Protein AF-A0A7S2RS33-F1 (afdb_monomer)

pLDDT: mean 89.14, std 7.5, range [60.28, 96.25]

Solvent-accessible surface area (backbone atoms only — not comparable to full-atom values): 5704 Å² total; per-residue (Å²): 102,74,51,59,54,48,28,52,51,18,59,77,66,70,34,61,72,54,23,55,55,32,45,65,66,42,47,70,64,60,73,40,77,82,38,71,80,42,90,60,46,48,50,56,51,16,52,50,42,43,50,25,57,76,68,66,37,56,71,61,37,52,55,55,56,68,72,48,51,72,73,48,49,70,32,68,48,33,36,50,42,54,52,53,49,53,56,51,52,51,50,52,53,50,53,51,52,52,56,63,73,75,106

Foldseek 3Di:
DVLLVQLVVCVVVVPPVSNVVSLVVCVVVVLDPVCVPPPCNLLSLLVVLVVCVVVVVVVVNVVSVVSDDPVSCPDPSNVVSVVVVVVVVVVVVVVVVVVVVVD

Nearest PDB structures (foldseek):
  8amz-assembly1_T  TM=8.155E-01  e=1.266E-04  Spinacia oleracea
  6fuz-assembly1_A  TM=6.036E-01  e=4.005E+00  Mus musculus
  8rtc-assembly2_B  TM=6.191E-01  e=4.784E+00  Bacillus phage phi3T

Mean predicted aligned error: 5.27 Å

Radius of gyration: 15.85 Å; Cα contacts (8 Å, |Δi|>4): 61; chains: 1; bounding box: 34×30×47 Å

Organism: NCBI:txid1034831

Structure (mmCIF, N/CA/C/O backbone):
data_AF-A0A7S2RS33-F1
#
_entry.id   AF-A0A7S2RS33-F1
#
loop_
_atom_site.group_PDB
_atom_site.id
_atom_site.type_symbol
_atom_site.label_atom_id
_atom_site.label_alt_id
_atom_site.label_comp_id
_atom_site.label_asym_id
_atom_site.label_entity_id
_atom_site.label_seq_id
_atom_site.pdbx_PDB_ins_code
_atom_site.Cartn_x
_atom_site.Cartn_y
_atom_site.Cartn_z
_atom_site.occupancy
_atom_site.B_iso_or_equiv
_atom_site.auth_seq_id
_atom_site.auth_comp_id
_atom_site.auth_asym_id
_atom_site.auth_atom_id
_atom_site.pdbx_PDB_model_num
ATOM 1 N N . GLY A 1 1 ? 4.276 -6.270 -16.009 1.00 75.94 1 GLY A N 1
ATOM 2 C CA . GLY A 1 1 ? 4.934 -7.572 -15.765 1.00 75.94 1 GLY A CA 1
ATOM 3 C C . GLY A 1 1 ? 3.927 -8.544 -15.186 1.00 75.94 1 GLY A C 1
ATOM 4 O O . GLY A 1 1 ? 2.969 -8.079 -14.588 1.00 75.94 1 GLY A O 1
ATOM 5 N N . VAL A 1 2 ? 4.123 -9.859 -15.349 1.00 87.00 2 VAL A N 1
ATOM 6 C CA . VAL A 1 2 ? 3.093 -10.885 -15.052 1.00 87.00 2 VAL A CA 1
ATOM 7 C C . VAL A 1 2 ? 2.450 -10.715 -13.667 1.00 87.00 2 VAL A C 1
ATOM 9 O O . VAL A 1 2 ? 1.231 -10.782 -13.558 1.00 87.00 2 VAL A O 1
ATOM 12 N N . PHE A 1 3 ? 3.236 -10.392 -12.635 1.00 87.44 3 PHE A N 1
ATOM 13 C CA . PHE A 1 3 ? 2.719 -10.120 -11.288 1.00 87.44 3 PHE A CA 1
ATOM 14 C C . PHE A 1 3 ? 1.816 -8.878 -11.207 1.00 87.44 3 PHE A C 1
ATOM 16 O O . PHE A 1 3 ? 0.773 -8.928 -10.572 1.00 87.44 3 PHE A O 1
ATOM 23 N N . GLU A 1 4 ? 2.159 -7.784 -11.890 1.00 90.50 4 GLU A N 1
ATOM 24 C CA . GLU A 1 4 ? 1.333 -6.564 -11.938 1.00 90.50 4 GLU A CA 1
ATOM 25 C C . GLU A 1 4 ? -0.018 -6.848 -12.605 1.00 90.50 4 GLU A C 1
ATOM 27 O O . GLU A 1 4 ? -1.064 -6.423 -12.127 1.00 90.50 4 GLU A O 1
ATOM 32 N N . GLN A 1 5 ? -0.012 -7.623 -13.691 1.00 90.81 5 GLN A N 1
ATOM 33 C CA . GLN A 1 5 ? -1.243 -8.043 -14.363 1.00 90.81 5 GLN A CA 1
ATOM 34 C C . GLN A 1 5 ? -2.075 -8.977 -13.478 1.00 90.81 5 GLN A C 1
ATOM 36 O O . GLN A 1 5 ? -3.295 -8.848 -13.441 1.00 90.81 5 GLN A O 1
ATOM 41 N N . ALA A 1 6 ? -1.427 -9.867 -12.724 1.00 92.44 6 ALA A N 1
ATOM 42 C CA . ALA A 1 6 ? -2.099 -10.731 -11.763 1.00 92.44 6 ALA A CA 1
ATOM 43 C C . ALA A 1 6 ? -2.747 -9.931 -10.619 1.00 92.44 6 ALA A C 1
ATOM 45 O O . ALA A 1 6 ? -3.870 -10.241 -10.236 1.00 92.44 6 ALA A O 1
ATOM 46 N N . VAL A 1 7 ? -2.093 -8.875 -10.118 1.00 93.31 7 VAL A N 1
ATOM 47 C CA . VAL A 1 7 ? -2.675 -7.954 -9.125 1.00 93.31 7 VAL A CA 1
ATOM 48 C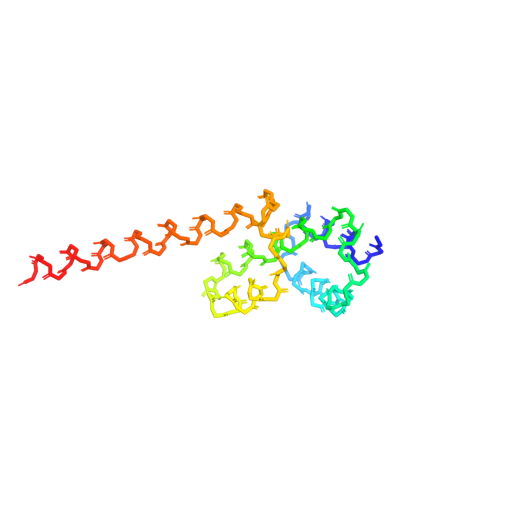 C . VAL A 1 7 ? -3.909 -7.253 -9.694 1.00 93.31 7 VAL A C 1
ATOM 50 O O . VAL A 1 7 ? -4.969 -7.296 -9.075 1.00 93.31 7 VAL A O 1
ATOM 53 N N . LEU A 1 8 ? -3.810 -6.665 -10.890 1.00 92.94 8 LEU A N 1
ATOM 54 C CA . LEU A 1 8 ? -4.939 -5.969 -11.521 1.00 92.94 8 LEU A CA 1
ATOM 55 C C . LEU A 1 8 ? -6.121 -6.905 -11.787 1.00 92.94 8 LEU A C 1
ATOM 57 O O . LEU A 1 8 ? -7.267 -6.520 -11.572 1.00 92.94 8 LEU A O 1
ATOM 61 N N . LEU A 1 9 ? -5.850 -8.141 -12.212 1.00 93.44 9 LEU A N 1
ATOM 62 C CA . LEU A 1 9 ? -6.883 -9.159 -12.392 1.00 93.44 9 LEU A CA 1
ATOM 63 C C . LEU A 1 9 ? -7.529 -9.562 -11.065 1.00 93.44 9 LEU A C 1
ATOM 65 O O . LEU A 1 9 ? -8.740 -9.752 -11.038 1.00 93.44 9 LEU A O 1
ATOM 69 N N . SER A 1 10 ? -6.763 -9.675 -9.976 1.00 93.88 10 SER A N 1
ATOM 70 C CA . SER A 1 10 ? -7.331 -9.940 -8.650 1.00 93.88 10 SER A CA 1
ATOM 71 C C . SER A 1 10 ? -8.275 -8.820 -8.213 1.00 93.88 10 SER A C 1
ATOM 73 O O . SER A 1 10 ? -9.377 -9.109 -7.759 1.00 93.88 10 SER A O 1
ATOM 75 N N . VAL A 1 11 ? -7.880 -7.555 -8.410 1.00 92.88 11 VAL A N 1
ATOM 76 C CA . VAL A 1 11 ? -8.727 -6.389 -8.097 1.00 92.88 11 VAL A CA 1
ATOM 77 C C . VAL A 1 11 ? -9.990 -6.387 -8.955 1.00 92.88 11 VAL A C 1
ATOM 79 O O . VAL A 1 11 ? -11.085 -6.245 -8.425 1.00 92.88 11 VAL A O 1
ATOM 82 N N . ALA A 1 12 ? -9.862 -6.616 -10.264 1.00 94.06 12 ALA A N 1
ATOM 83 C CA . ALA A 1 12 ? -11.003 -6.663 -11.180 1.00 94.06 12 ALA A CA 1
ATOM 84 C C . ALA A 1 12 ? -11.985 -7.811 -10.879 1.00 94.06 12 ALA A C 1
ATOM 86 O O . ALA A 1 12 ? -13.137 -7.762 -11.302 1.00 94.06 12 ALA A O 1
ATOM 87 N N . ARG A 1 13 ? -11.527 -8.855 -10.182 1.00 95.25 13 ARG A N 1
ATOM 88 C CA . ARG A 1 13 ? -12.342 -9.996 -9.741 1.00 95.25 13 ARG A CA 1
ATOM 89 C C . ARG A 1 13 ? -12.791 -9.880 -8.286 1.00 95.25 13 ARG A C 1
ATOM 91 O O . ARG A 1 13 ? -13.379 -10.833 -7.787 1.00 95.25 13 ARG A O 1
ATOM 98 N N . GLU A 1 14 ? -12.473 -8.767 -7.623 1.00 92.19 14 GLU A N 1
ATOM 99 C CA . GLU A 1 14 ? -12.751 -8.518 -6.203 1.00 92.19 14 GLU A CA 1
ATOM 100 C C . GLU A 1 14 ? -12.220 -9.634 -5.278 1.00 92.19 14 GLU A C 1
ATOM 102 O O . GLU A 1 14 ? -12.732 -9.879 -4.188 1.00 92.19 14 GLU A O 1
ATOM 107 N N . ASP A 1 15 ? -11.155 -10.323 -5.702 1.00 94.50 15 ASP A N 1
ATOM 108 C CA . ASP A 1 15 ? -10.544 -11.415 -4.947 1.00 94.50 15 ASP A CA 1
ATOM 109 C C . ASP A 1 15 ? -9.402 -10.876 -4.084 1.00 94.50 15 ASP A C 1
ATOM 111 O O . ASP A 1 15 ? -8.231 -10.847 -4.487 1.00 94.50 15 ASP A O 1
ATOM 115 N N . LEU A 1 16 ? -9.760 -10.464 -2.867 1.00 91.19 16 LEU A N 1
ATOM 116 C CA . LEU A 1 16 ? -8.826 -9.946 -1.871 1.00 91.19 16 LEU A CA 1
ATOM 117 C C . LEU A 1 16 ? -7.719 -10.956 -1.521 1.00 91.19 16 LEU A C 1
ATOM 119 O O . LEU A 1 16 ? -6.547 -10.593 -1.413 1.00 91.19 16 LEU A O 1
ATOM 123 N N . GLY A 1 17 ? -8.057 -12.242 -1.403 1.00 93.00 17 GLY A N 1
ATOM 124 C CA . GLY A 1 17 ? -7.080 -13.272 -1.052 1.00 93.00 17 GLY A CA 1
ATOM 125 C C . GLY A 1 17 ? -6.021 -13.453 -2.140 1.00 93.00 17 GLY A C 1
ATOM 126 O O . GLY A 1 17 ? -4.830 -13.585 -1.849 1.00 93.00 17 GLY A O 1
ATOM 127 N N . SER A 1 18 ? -6.430 -13.442 -3.411 1.00 94.06 18 SER A N 1
ATOM 128 C CA . SER A 1 18 ? -5.490 -13.485 -4.536 1.00 94.06 18 SER A CA 1
ATOM 129 C C . SER A 1 18 ? -4.743 -12.167 -4.713 1.00 94.06 18 SER A C 1
ATOM 131 O O . SER A 1 18 ? -3.579 -12.187 -5.106 1.00 94.06 18 SER A O 1
ATOM 133 N N . PHE A 1 19 ? -5.362 -11.028 -4.399 1.00 94.94 19 PHE A N 1
ATOM 134 C CA . PHE A 1 19 ? -4.687 -9.731 -4.386 1.00 94.94 19 PHE A CA 1
ATOM 135 C C . PHE A 1 19 ? -3.514 -9.727 -3.401 1.00 94.94 19 PHE A C 1
ATOM 137 O O . PHE A 1 19 ? -2.380 -9.498 -3.816 1.00 94.94 19 PHE A O 1
ATOM 144 N N . GLN A 1 20 ? -3.753 -10.068 -2.132 1.00 93.50 20 GLN A N 1
ATOM 145 C CA . GLN A 1 20 ? -2.718 -10.097 -1.093 1.00 93.50 20 GLN A CA 1
ATOM 146 C C . GLN A 1 20 ? -1.562 -11.040 -1.461 1.00 93.50 20 GLN A C 1
ATOM 148 O O . GLN A 1 20 ? -0.391 -10.698 -1.281 1.00 93.50 20 GLN A O 1
ATOM 153 N N . ARG A 1 21 ? -1.882 -12.213 -2.031 1.00 94.44 21 ARG A N 1
ATOM 154 C CA . ARG A 1 21 ? -0.887 -13.184 -2.515 1.00 94.44 21 ARG A CA 1
ATOM 155 C C . ARG A 1 21 ? -0.034 -12.629 -3.654 1.00 94.44 21 ARG A C 1
ATOM 157 O O . ARG A 1 21 ? 1.185 -12.754 -3.617 1.00 94.44 21 ARG A O 1
ATOM 164 N N . HIS A 1 22 ? -0.643 -12.017 -4.666 1.00 93.44 22 HIS A N 1
ATOM 165 C CA . HIS A 1 22 ? 0.118 -11.433 -5.773 1.00 93.44 22 HIS A CA 1
ATOM 166 C C . HIS A 1 22 ? 0.908 -10.196 -5.326 1.00 93.44 22 HIS A C 1
ATOM 168 O O . HIS A 1 22 ? 2.028 -9.984 -5.789 1.00 93.44 22 HIS A O 1
ATOM 174 N N . MET A 1 23 ? 0.377 -9.416 -4.381 1.00 93.25 23 MET A N 1
ATOM 175 C CA . MET A 1 23 ? 1.062 -8.243 -3.849 1.00 93.25 23 MET A CA 1
ATOM 176 C C . MET A 1 23 ? 2.299 -8.629 -3.030 1.00 93.25 23 MET A C 1
ATOM 178 O O . MET A 1 23 ? 3.352 -8.019 -3.202 1.00 93.25 23 MET A O 1
ATOM 182 N N . SER A 1 24 ? 2.232 -9.684 -2.208 1.00 91.50 24 SER A N 1
ATOM 183 C CA . SER A 1 24 ? 3.401 -10.176 -1.461 1.00 91.50 24 SER A CA 1
ATOM 184 C C . SER A 1 24 ? 4.511 -10.702 -2.377 1.00 91.50 24 SER A C 1
ATOM 186 O O . SER A 1 24 ? 5.688 -10.527 -2.074 1.00 91.50 24 SER A O 1
ATOM 188 N N . GLN A 1 25 ? 4.152 -11.272 -3.532 1.00 92.50 25 GLN A N 1
ATOM 189 C CA . GLN A 1 25 ? 5.108 -11.665 -4.571 1.00 92.50 25 GLN A CA 1
ATOM 190 C C . GLN A 1 25 ? 5.699 -10.462 -5.313 1.00 92.50 25 GLN A C 1
ATOM 192 O O . GLN A 1 25 ? 6.853 -10.511 -5.733 1.00 92.50 25 GLN A O 1
ATOM 197 N N . LEU A 1 26 ? 4.927 -9.385 -5.481 1.00 91.00 26 LEU A N 1
ATOM 198 C CA . LEU A 1 26 ? 5.351 -8.178 -6.187 1.00 91.00 26 LEU A CA 1
ATOM 199 C C . LEU A 1 26 ? 6.270 -7.287 -5.333 1.00 91.00 26 LEU A C 1
ATOM 201 O O . LEU A 1 26 ? 7.216 -6.711 -5.871 1.00 91.00 26 LEU A O 1
ATOM 205 N N . LYS A 1 27 ? 6.038 -7.206 -4.014 1.00 87.81 27 LYS A N 1
ATOM 206 C CA . LYS A 1 27 ? 6.788 -6.342 -3.079 1.00 87.81 27 LYS A CA 1
ATOM 207 C C . LYS A 1 27 ? 8.321 -6.467 -3.189 1.00 87.81 27 LYS A C 1
ATOM 209 O O . LYS A 1 27 ? 8.962 -5.431 -3.362 1.00 87.81 27 LYS A O 1
ATOM 214 N N . PRO A 1 28 ? 8.937 -7.670 -3.203 1.00 89.00 28 PRO A N 1
ATOM 215 C CA . PRO A 1 28 ? 10.392 -7.808 -3.340 1.00 89.00 28 PRO A CA 1
ATOM 216 C C . PRO A 1 28 ? 10.964 -7.185 -4.620 1.00 89.00 28 PRO A C 1
ATOM 218 O O . PRO A 1 28 ? 12.071 -6.651 -4.616 1.00 89.00 28 PRO A O 1
ATOM 221 N N . PHE A 1 29 ? 10.210 -7.209 -5.726 1.00 86.88 29 PHE A N 1
ATOM 222 C CA . PHE A 1 29 ? 10.637 -6.577 -6.980 1.00 86.88 29 PHE A CA 1
ATOM 223 C C . PHE A 1 29 ? 10.647 -5.053 -6.885 1.00 86.88 29 PHE A C 1
ATOM 225 O O . PHE A 1 29 ? 11.388 -4.388 -7.612 1.00 86.88 29 PHE A O 1
ATOM 232 N N . TYR A 1 30 ? 9.817 -4.508 -6.002 1.00 85.31 30 TYR A N 1
ATOM 233 C CA . TYR A 1 30 ? 9.668 -3.086 -5.757 1.00 85.31 30 TYR A CA 1
ATOM 234 C C . TYR A 1 30 ? 10.613 -2.550 -4.676 1.00 85.31 30 TYR A C 1
ATOM 236 O O . TYR A 1 30 ? 10.858 -1.349 -4.628 1.00 85.31 30 TYR A O 1
ATOM 244 N N . SER A 1 31 ? 11.260 -3.403 -3.891 1.00 82.12 31 SER A N 1
ATOM 245 C CA . SER A 1 31 ? 12.345 -2.966 -3.004 1.00 82.12 31 SER A CA 1
ATOM 246 C C . SER A 1 31 ? 13.597 -2.501 -3.767 1.00 82.12 31 SER A C 1
ATOM 248 O O . SER A 1 31 ? 14.450 -1.825 -3.202 1.00 82.12 31 SER A O 1
ATOM 250 N N . ASN A 1 32 ? 13.730 -2.835 -5.058 1.00 82.69 32 ASN A N 1
ATOM 251 C CA . ASN A 1 32 ? 14.873 -2.420 -5.868 1.00 82.69 32 ASN A CA 1
ATOM 252 C C . ASN A 1 32 ? 14.676 -0.993 -6.434 1.00 82.69 32 ASN A C 1
ATOM 254 O O . ASN A 1 32 ? 13.680 -0.762 -7.129 1.00 82.69 32 ASN A O 1
ATOM 258 N N . PRO A 1 33 ? 15.623 -0.052 -6.246 1.00 70.56 33 PRO A N 1
ATOM 259 C CA . PRO A 1 33 ? 15.527 1.321 -6.756 1.00 70.56 33 PRO A CA 1
ATOM 260 C C . PRO A 1 33 ? 15.354 1.422 -8.281 1.00 70.56 33 PRO A C 1
ATOM 262 O O . PRO A 1 33 ? 14.746 2.376 -8.764 1.00 70.56 33 PRO A O 1
ATOM 265 N N . SER A 1 34 ? 15.791 0.426 -9.060 1.00 75.69 34 SER A N 1
ATOM 266 C CA . SER A 1 34 ? 15.580 0.385 -10.519 1.00 75.69 34 SER A CA 1
ATOM 267 C C . SER A 1 34 ? 14.111 0.211 -10.923 1.00 75.69 34 SER A C 1
ATOM 269 O O . SER A 1 34 ? 13.748 0.424 -12.078 1.00 75.69 34 SER A O 1
ATOM 271 N N . SER A 1 35 ? 13.253 -0.204 -9.990 1.00 73.50 35 SER A N 1
ATOM 272 C CA . SER A 1 35 ? 11.825 -0.396 -10.242 1.00 73.50 35 SER A CA 1
ATOM 273 C C . SER A 1 35 ? 11.020 0.906 -10.194 1.00 73.50 35 SER A C 1
ATOM 275 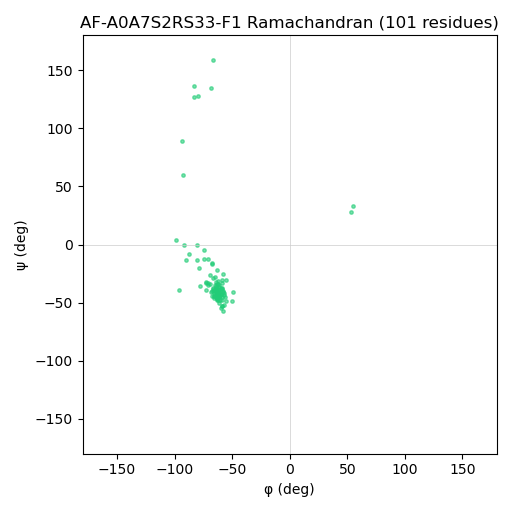O O . SER A 1 35 ? 9.894 0.917 -10.689 1.00 73.50 35 SER A O 1
ATOM 277 N N . SER A 1 36 ? 11.602 1.996 -9.677 1.00 69.06 36 SER A N 1
ATOM 278 C CA . SER A 1 36 ? 10.998 3.340 -9.622 1.00 69.06 36 SER A CA 1
ATOM 279 C C . SER A 1 36 ? 10.558 3.859 -10.997 1.00 69.06 36 SER A C 1
ATOM 281 O O . SER A 1 36 ? 9.547 4.543 -11.109 1.00 69.06 36 SER A O 1
ATOM 283 N N . ALA A 1 37 ? 11.252 3.453 -12.065 1.00 73.00 37 ALA A N 1
ATOM 284 C CA . ALA A 1 37 ? 10.928 3.820 -13.443 1.00 73.00 37 ALA A CA 1
ATOM 285 C C . ALA A 1 37 ? 9.702 3.087 -14.025 1.00 73.00 37 ALA A C 1
ATOM 287 O O . ALA A 1 37 ? 9.312 3.350 -15.164 1.00 73.00 37 ALA A O 1
ATOM 288 N N . ARG A 1 38 ? 9.098 2.131 -13.301 1.00 81.12 38 ARG A N 1
ATOM 289 C CA . ARG A 1 38 ? 7.939 1.393 -13.816 1.00 81.12 38 ARG A CA 1
ATOM 290 C C . ARG A 1 38 ? 6.660 2.220 -13.669 1.00 81.12 38 ARG A C 1
ATOM 292 O O . ARG A 1 38 ? 6.309 2.590 -12.551 1.00 81.12 38 ARG A O 1
ATOM 299 N N . PRO A 1 39 ? 5.883 2.405 -14.750 1.00 80.31 39 PRO A N 1
ATOM 300 C CA . PRO A 1 39 ? 4.722 3.298 -14.742 1.00 80.31 39 PRO A CA 1
ATOM 301 C C . PRO A 1 39 ? 3.603 2.841 -13.796 1.00 80.31 39 PRO A C 1
ATOM 303 O O . PRO A 1 39 ? 2.852 3.664 -13.286 1.00 80.31 39 PRO A O 1
ATOM 306 N N . LEU A 1 40 ? 3.488 1.534 -13.537 1.00 88.69 40 LEU A N 1
ATOM 307 C CA . LEU A 1 40 ? 2.436 0.973 -12.683 1.00 88.69 40 LEU A CA 1
ATOM 308 C C . LEU A 1 40 ? 2.800 0.933 -11.199 1.00 88.69 40 LEU A C 1
ATOM 310 O O . LEU A 1 40 ? 1.943 0.628 -10.376 1.00 88.69 40 LEU A O 1
ATOM 314 N N . ARG A 1 41 ? 4.046 1.236 -10.837 1.00 90.19 41 ARG A N 1
ATOM 315 C CA . ARG A 1 41 ? 4.538 1.052 -9.473 1.00 90.19 41 ARG A CA 1
ATOM 316 C C . ARG A 1 41 ? 3.722 1.835 -8.446 1.00 90.19 41 ARG A C 1
ATOM 318 O O . ARG A 1 41 ? 3.212 1.236 -7.504 1.00 90.19 41 ARG A O 1
ATOM 325 N N . CYS A 1 42 ? 3.538 3.139 -8.654 1.00 91.44 42 CYS A N 1
ATOM 326 C CA . CYS A 1 42 ? 2.772 3.976 -7.727 1.00 91.44 42 CYS A CA 1
ATOM 327 C C . CYS A 1 42 ? 1.308 3.528 -7.620 1.00 91.44 42 CYS A C 1
ATOM 329 O O . CYS A 1 42 ? 0.734 3.584 -6.539 1.00 91.44 42 CYS A O 1
ATOM 331 N N . ALA A 1 43 ? 0.717 3.026 -8.710 1.00 92.75 43 ALA A N 1
ATOM 332 C CA . ALA A 1 43 ? -0.640 2.485 -8.688 1.00 92.75 43 ALA A CA 1
ATOM 333 C C . ALA A 1 43 ? -0.738 1.211 -7.831 1.00 92.75 43 ALA A C 1
ATOM 335 O O . ALA A 1 43 ? -1.648 1.085 -7.017 1.00 92.75 43 ALA A O 1
ATOM 336 N N . MET A 1 44 ? 0.218 0.288 -7.964 1.00 93.69 44 MET A N 1
ATOM 337 C CA . MET A 1 44 ? 0.256 -0.946 -7.166 1.00 93.69 44 MET A CA 1
ATOM 338 C C . MET A 1 44 ? 0.498 -0.664 -5.681 1.00 93.69 44 MET A C 1
ATOM 340 O O . MET A 1 44 ? -0.126 -1.284 -4.823 1.00 93.69 44 MET A O 1
ATOM 344 N N . LEU A 1 45 ? 1.386 0.286 -5.372 1.00 93.50 45 LEU A N 1
ATOM 345 C CA . LEU A 1 45 ? 1.642 0.721 -3.998 1.00 93.50 45 LEU A CA 1
ATOM 346 C C . LEU A 1 45 ? 0.409 1.409 -3.405 1.00 93.50 45 LEU A C 1
ATOM 348 O O . LEU A 1 45 ? 0.005 1.060 -2.304 1.00 93.50 45 LEU A O 1
ATOM 352 N N . GLY A 1 46 ? -0.247 2.289 -4.165 1.00 94.69 46 GLY A N 1
ATOM 353 C CA . GLY A 1 46 ? -1.513 2.911 -3.777 1.00 94.69 46 GLY A CA 1
ATOM 354 C C . GLY A 1 46 ? -2.608 1.893 -3.454 1.00 94.69 46 GLY A C 1
ATOM 355 O O . GLY A 1 46 ? -3.256 1.991 -2.416 1.00 94.69 46 GLY A O 1
ATOM 356 N N . LEU A 1 47 ? -2.767 0.858 -4.285 1.00 94.88 47 LEU A N 1
ATOM 357 C CA . LEU A 1 47 ? -3.708 -0.238 -4.024 1.00 94.88 47 LEU A CA 1
ATOM 358 C C . LEU A 1 47 ? -3.366 -1.008 -2.742 1.00 94.88 47 LEU A C 1
ATOM 360 O O . LEU A 1 47 ? -4.257 -1.318 -1.954 1.00 94.88 47 LEU A O 1
ATOM 364 N N . ASN A 1 48 ? -2.086 -1.302 -2.508 1.00 95.31 48 ASN A N 1
ATOM 365 C CA . ASN A 1 48 ? -1.646 -1.960 -1.278 1.00 95.31 48 ASN A CA 1
ATOM 366 C C . ASN A 1 48 ? -1.897 -1.086 -0.038 1.00 95.31 48 ASN A C 1
ATOM 368 O O . ASN A 1 48 ? -2.366 -1.594 0.976 1.00 95.31 48 ASN A O 1
ATOM 372 N N . LEU A 1 49 ? -1.647 0.221 -0.126 1.00 96.25 49 LEU A N 1
ATOM 373 C CA . LEU A 1 49 ? -1.931 1.176 0.946 1.00 96.25 49 LEU A CA 1
ATOM 374 C C . LEU A 1 49 ? -3.433 1.256 1.249 1.00 96.25 49 LEU A C 1
ATOM 376 O O . LEU A 1 49 ? -3.826 1.150 2.407 1.00 96.25 49 LEU A O 1
ATOM 380 N N . MET A 1 50 ? -4.278 1.348 0.219 1.00 95.25 50 MET A N 1
ATOM 381 C CA . MET A 1 50 ? -5.736 1.293 0.380 1.00 95.25 50 MET A CA 1
ATOM 382 C C . MET A 1 50 ? -6.179 -0.001 1.067 1.00 95.25 50 MET A C 1
ATOM 384 O O . MET A 1 50 ? -7.019 0.034 1.962 1.00 95.25 50 MET A O 1
ATOM 388 N N . ASN A 1 51 ? -5.587 -1.136 0.692 1.00 94.81 51 ASN A N 1
ATOM 389 C CA . ASN A 1 51 ? -5.889 -2.414 1.323 1.00 94.81 51 ASN A CA 1
ATOM 390 C C . ASN A 1 51 ? -5.553 -2.421 2.822 1.00 94.81 51 ASN A C 1
ATOM 392 O O . ASN A 1 51 ? -6.354 -2.869 3.638 1.00 94.81 51 ASN A O 1
ATOM 396 N N . LEU A 1 52 ? -4.379 -1.903 3.191 1.00 95.62 52 LEU A N 1
ATOM 397 C CA . LEU A 1 52 ? -3.947 -1.825 4.587 1.00 95.62 52 LEU A CA 1
ATOM 398 C C . LEU A 1 52 ? -4.850 -0.906 5.420 1.00 95.62 52 LEU A C 1
ATOM 400 O O . LEU A 1 52 ? -5.129 -1.232 6.573 1.00 95.62 52 LEU A O 1
ATOM 404 N N . LEU A 1 53 ? -5.353 0.190 4.840 1.00 94.38 53 LEU A N 1
ATOM 405 C CA . LEU A 1 53 ? -6.326 1.063 5.505 1.00 94.38 53 LEU A CA 1
ATOM 406 C C . LEU A 1 53 ? -7.659 0.362 5.749 1.00 94.38 53 LEU A C 1
ATOM 408 O O . LEU A 1 53 ? -8.181 0.423 6.859 1.00 94.38 53 LEU A O 1
ATOM 412 N N . VAL A 1 54 ? -8.190 -0.339 4.744 1.00 92.12 54 VAL A N 1
ATOM 413 C CA . VAL A 1 54 ? -9.455 -1.085 4.871 1.00 92.12 54 VAL A CA 1
ATOM 414 C C . VAL A 1 54 ? -9.351 -2.184 5.932 1.00 92.12 54 VAL A C 1
ATOM 416 O O . VAL A 1 54 ? -10.296 -2.411 6.683 1.00 92.12 54 VAL A O 1
ATOM 419 N N . GLU A 1 55 ? -8.193 -2.834 6.043 1.00 94.06 55 GLU A N 1
ATOM 420 C CA . GLU A 1 55 ? -7.920 -3.842 7.075 1.00 94.06 55 GLU A CA 1
ATOM 421 C C . GLU A 1 55 ? -7.537 -3.245 8.439 1.00 94.06 55 GLU A C 1
ATOM 423 O O . GLU A 1 55 ? -7.287 -3.995 9.383 1.00 94.06 55 GLU A O 1
ATOM 428 N N . ASN A 1 56 ? -7.478 -1.914 8.561 1.00 93.00 56 ASN A N 1
ATOM 429 C CA . ASN A 1 56 ? -7.024 -1.202 9.756 1.00 93.00 56 ASN A CA 1
ATOM 430 C C . ASN A 1 56 ? -5.614 -1.633 10.229 1.00 93.00 56 ASN A C 1
ATOM 432 O O . ASN A 1 56 ? -5.300 -1.649 11.421 1.00 93.00 56 ASN A O 1
ATOM 436 N N . ARG A 1 57 ? -4.734 -1.996 9.290 1.00 95.50 57 ARG A N 1
ATOM 437 C CA . ARG A 1 57 ? -3.342 -2.408 9.539 1.00 95.50 57 ARG A CA 1
ATOM 438 C C . ARG A 1 57 ? -2.400 -1.209 9.446 1.00 95.50 57 ARG A C 1
ATOM 440 O O . ARG A 1 57 ? -1.480 -1.177 8.630 1.00 95.50 57 ARG A O 1
ATOM 447 N N . LEU A 1 58 ? -2.633 -0.217 10.306 1.00 94.62 58 LEU A N 1
ATOM 448 C CA . LEU A 1 58 ? -1.946 1.082 10.262 1.00 94.62 58 LEU A CA 1
ATOM 449 C C . LEU A 1 58 ? -0.427 0.978 10.458 1.00 94.62 58 LEU A C 1
ATOM 451 O O . LEU A 1 58 ? 0.328 1.701 9.819 1.00 94.62 58 LEU A O 1
ATOM 455 N N . ALA A 1 59 ? 0.047 0.040 11.284 1.00 94.94 59 ALA A N 1
ATOM 456 C CA . ALA A 1 59 ? 1.484 -0.158 11.484 1.00 94.94 59 ALA A CA 1
ATOM 457 C C . ALA A 1 59 ? 2.202 -0.488 10.164 1.00 94.94 59 ALA A C 1
ATOM 459 O O . ALA A 1 59 ? 3.202 0.136 9.819 1.00 94.94 59 ALA A O 1
ATOM 460 N N . GLU A 1 60 ? 1.649 -1.424 9.391 1.00 95.38 60 GLU A N 1
ATOM 461 C CA . GLU A 1 60 ? 2.203 -1.800 8.091 1.00 95.38 60 GLU A CA 1
ATOM 462 C C . GLU A 1 60 ? 2.006 -0.704 7.051 1.00 95.38 60 GLU A C 1
ATOM 464 O O . GLU A 1 60 ? 2.875 -0.511 6.208 1.00 95.38 60 GLU A O 1
ATOM 469 N N . PHE A 1 61 ? 0.903 0.042 7.128 1.00 96.25 61 PHE A N 1
ATOM 470 C CA . PHE A 1 61 ? 0.689 1.211 6.283 1.00 96.25 61 PHE A CA 1
ATOM 471 C C . PHE A 1 61 ? 1.825 2.227 6.449 1.00 96.25 61 PHE A C 1
ATOM 473 O O . PHE A 1 61 ? 2.458 2.605 5.464 1.00 96.25 61 PHE A O 1
ATOM 480 N N . HIS A 1 62 ? 2.140 2.619 7.686 1.00 96.00 62 HIS A N 1
ATOM 481 C CA . HIS A 1 62 ? 3.205 3.586 7.943 1.00 96.00 62 HIS A CA 1
ATOM 482 C C . HIS A 1 62 ? 4.589 3.040 7.575 1.00 96.00 62 HIS A C 1
ATOM 484 O O . HIS A 1 62 ? 5.386 3.782 7.005 1.00 96.00 62 HIS A O 1
ATOM 490 N N . SER A 1 63 ? 4.858 1.748 7.807 1.00 94.56 63 SER A N 1
ATOM 491 C CA . SER A 1 63 ? 6.100 1.118 7.339 1.00 94.56 63 SER A CA 1
ATOM 492 C C . SER A 1 63 ? 6.235 1.152 5.814 1.00 94.56 63 SER A C 1
ATOM 494 O O . SER A 1 63 ? 7.317 1.419 5.301 1.00 94.56 63 SER A O 1
ATOM 496 N N . GLU A 1 64 ? 5.155 0.909 5.068 1.00 93.19 64 GLU A N 1
ATOM 497 C CA . GLU A 1 64 ? 5.180 0.994 3.603 1.00 93.19 64 GLU A CA 1
ATOM 498 C C . GLU A 1 64 ? 5.390 2.436 3.129 1.00 93.19 64 GLU A C 1
ATOM 500 O O . GLU A 1 64 ? 6.163 2.646 2.200 1.00 93.19 64 GLU A O 1
ATOM 505 N N . VAL A 1 65 ? 4.765 3.426 3.778 1.00 93.81 65 VAL A N 1
ATOM 506 C CA . VAL A 1 65 ? 4.950 4.856 3.462 1.00 93.81 65 VAL A CA 1
ATOM 507 C C . VAL A 1 65 ? 6.388 5.316 3.717 1.00 93.81 65 VAL A C 1
ATOM 509 O O . VAL A 1 65 ? 6.927 6.087 2.922 1.00 93.81 65 VAL A O 1
ATOM 512 N N . GLU A 1 66 ? 7.033 4.827 4.777 1.00 93.50 66 GLU A N 1
ATOM 513 C CA . GLU A 1 66 ? 8.427 5.152 5.106 1.00 93.50 66 GLU A CA 1
ATOM 514 C C . GLU A 1 66 ? 9.411 4.688 4.019 1.00 93.50 66 GLU A C 1
ATOM 516 O O . GLU A 1 66 ? 10.416 5.349 3.755 1.00 93.50 66 GLU A O 1
ATOM 521 N N . LEU A 1 67 ? 9.095 3.589 3.328 1.00 90.25 67 LEU A N 1
ATOM 522 C CA . LEU A 1 67 ? 9.902 3.068 2.222 1.00 90.25 67 LEU A CA 1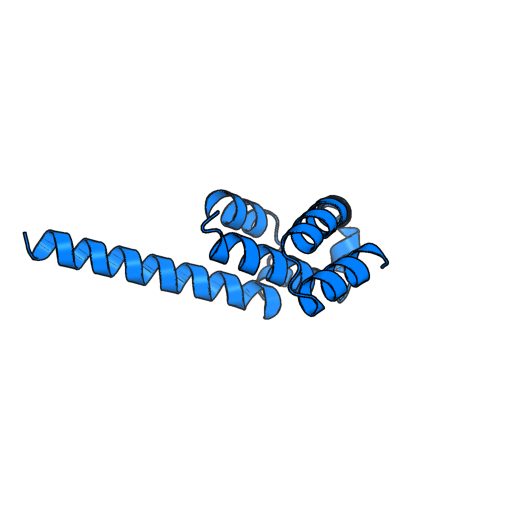
ATOM 523 C C . LEU A 1 67 ? 9.763 3.887 0.928 1.00 90.25 67 LEU A C 1
ATOM 525 O O . LEU A 1 67 ? 10.544 3.682 -0.006 1.00 90.25 67 LEU A O 1
ATOM 529 N N . LEU A 1 68 ? 8.784 4.793 0.841 1.00 90.75 68 LEU A N 1
ATOM 530 C CA . LEU A 1 68 ? 8.515 5.571 -0.366 1.00 90.75 68 LEU A CA 1
ATOM 531 C C . LEU A 1 68 ? 9.417 6.798 -0.478 1.00 90.75 68 LEU A C 1
ATOM 533 O O . LEU A 1 68 ? 9.572 7.611 0.443 1.00 90.75 68 LEU A O 1
ATOM 537 N N . THR A 1 69 ? 9.925 7.003 -1.686 1.00 90.62 69 THR A N 1
ATOM 538 C CA . THR A 1 69 ? 10.582 8.249 -2.073 1.00 90.62 69 THR A CA 1
ATOM 539 C C . THR A 1 69 ? 9.583 9.408 -2.107 1.00 90.62 69 THR A C 1
ATOM 541 O O . THR A 1 69 ? 8.376 9.224 -2.270 1.00 90.62 69 THR A O 1
ATOM 544 N N . GLU A 1 70 ? 10.093 10.634 -2.005 1.00 89.94 70 GLU A N 1
ATOM 545 C CA . GLU A 1 70 ? 9.260 11.842 -2.047 1.00 89.94 70 GLU A CA 1
ATOM 546 C C . GLU A 1 70 ? 8.462 11.957 -3.360 1.00 89.94 70 GLU A C 1
ATOM 548 O O . GLU A 1 70 ? 7.287 12.315 -3.363 1.00 89.94 70 GLU A O 1
ATOM 553 N N . ALA A 1 71 ? 9.069 11.563 -4.485 1.00 89.25 71 ALA A N 1
ATOM 554 C CA . ALA A 1 71 ? 8.410 11.572 -5.790 1.00 89.25 71 ALA A CA 1
ATOM 555 C C . ALA A 1 71 ? 7.235 10.580 -5.869 1.00 89.25 71 ALA A C 1
ATOM 557 O O . ALA A 1 71 ? 6.231 10.855 -6.524 1.00 89.25 71 ALA A O 1
ATOM 558 N N . GLU A 1 72 ? 7.342 9.429 -5.200 1.00 90.94 72 GLU A N 1
ATOM 559 C CA . GLU A 1 72 ? 6.266 8.436 -5.144 1.00 90.94 72 GLU A CA 1
ATOM 560 C C . GLU A 1 72 ? 5.123 8.903 -4.248 1.00 90.94 72 GLU A C 1
ATOM 562 O O . GLU A 1 72 ? 3.966 8.726 -4.621 1.00 90.94 72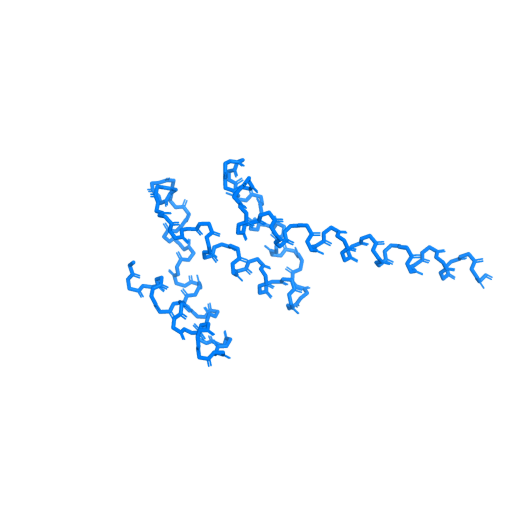 GLU A O 1
ATOM 567 N N . ARG A 1 73 ? 5.433 9.556 -3.120 1.00 91.81 73 ARG A N 1
ATOM 568 C CA . ARG A 1 73 ? 4.432 10.157 -2.223 1.00 91.81 73 ARG A CA 1
ATOM 569 C C . ARG A 1 73 ? 3.634 11.272 -2.895 1.00 91.81 73 ARG A C 1
ATOM 571 O O . ARG A 1 73 ? 2.435 11.383 -2.665 1.00 91.81 73 ARG A O 1
ATOM 578 N N . ALA A 1 74 ? 4.263 12.032 -3.791 1.00 91.81 74 ALA A N 1
ATOM 579 C CA . ALA A 1 74 ? 3.583 13.040 -4.604 1.00 91.81 74 ALA A CA 1
ATOM 580 C C . ALA A 1 74 ? 2.669 12.444 -5.697 1.00 91.81 74 ALA A C 1
ATOM 582 O O . ALA A 1 74 ? 1.879 13.167 -6.308 1.00 91.81 74 ALA A O 1
ATOM 583 N N . SER A 1 75 ? 2.763 11.139 -5.980 1.00 93.69 75 SER A N 1
ATOM 584 C CA . SER A 1 75 ? 1.897 10.491 -6.963 1.00 93.69 75 SER A CA 1
ATOM 585 C C . SER A 1 75 ? 0.452 10.448 -6.458 1.00 93.69 75 SER A C 1
ATOM 587 O O . SER A 1 75 ? 0.223 10.006 -5.332 1.00 93.69 75 SER A O 1
ATOM 589 N N . PRO A 1 76 ? -0.554 10.787 -7.285 1.00 93.94 76 PRO A N 1
ATOM 590 C CA . PRO A 1 76 ? -1.953 10.798 -6.854 1.00 93.94 76 PRO A CA 1
ATOM 591 C C . PRO A 1 76 ? -2.440 9.433 -6.349 1.00 93.94 76 PRO A C 1
ATOM 593 O O . PRO A 1 76 ? -3.272 9.372 -5.451 1.00 93.94 76 PRO A O 1
ATOM 596 N N . ALA A 1 77 ? -1.894 8.333 -6.881 1.00 93.50 77 ALA A N 1
ATOM 597 C CA . ALA A 1 77 ? -2.256 6.984 -6.451 1.00 93.50 77 ALA A CA 1
ATOM 598 C C . ALA A 1 77 ? -1.833 6.672 -5.004 1.00 93.50 77 ALA A C 1
ATOM 600 O O . ALA A 1 77 ? -2.480 5.864 -4.347 1.00 93.50 77 ALA A O 1
ATOM 601 N N . VAL A 1 78 ? -0.760 7.302 -4.520 1.00 94.94 78 VAL A N 1
ATOM 602 C CA . VAL A 1 78 ? -0.223 7.133 -3.160 1.00 94.94 78 VAL A CA 1
ATOM 603 C C . VAL A 1 78 ? -0.735 8.238 -2.235 1.00 94.94 78 VAL A C 1
ATOM 605 O O . VAL A 1 78 ? -1.101 7.968 -1.095 1.00 94.94 78 VAL A O 1
ATOM 608 N N . ALA A 1 79 ? -0.820 9.471 -2.735 1.00 95.44 79 ALA A N 1
ATOM 609 C CA . ALA A 1 79 ? -1.332 10.606 -1.977 1.00 95.44 79 ALA A CA 1
ATOM 610 C C . ALA A 1 79 ? -2.782 10.387 -1.524 1.00 95.44 79 ALA A C 1
ATOM 612 O O . ALA A 1 79 ? -3.130 10.744 -0.404 1.00 95.44 79 ALA A O 1
ATOM 613 N N . PHE A 1 80 ? -3.615 9.755 -2.360 1.00 95.50 80 PHE A N 1
ATOM 614 C CA . PHE A 1 80 ? -5.007 9.470 -2.016 1.00 95.50 80 PHE A CA 1
ATOM 615 C C . PHE A 1 80 ? -5.158 8.627 -0.732 1.00 95.50 80 PHE A C 1
ATOM 617 O O . PHE A 1 80 ? -5.794 9.114 0.201 1.00 95.50 80 PHE A O 1
ATOM 624 N N . PRO A 1 81 ? -4.568 7.418 -0.604 1.00 96.00 81 PRO A N 1
ATOM 625 C CA . PRO A 1 81 ? -4.642 6.664 0.646 1.00 96.00 81 PRO A CA 1
ATOM 626 C C . PRO A 1 81 ? -4.053 7.422 1.843 1.00 96.00 81 PRO A C 1
ATOM 628 O O . PRO A 1 81 ? -4.631 7.368 2.922 1.00 96.00 81 PRO A O 1
ATOM 631 N N . MET A 1 82 ? -2.953 8.165 1.673 1.00 95.50 82 MET A N 1
ATOM 632 C CA . MET A 1 82 ? -2.379 8.970 2.764 1.00 95.50 82 MET A CA 1
ATOM 633 C C . MET A 1 82 ? -3.357 10.031 3.281 1.00 95.50 82 MET A C 1
ATOM 635 O O . MET A 1 82 ? -3.529 10.168 4.487 1.00 95.50 82 MET A O 1
ATOM 639 N N . GLN A 1 83 ? -4.049 10.731 2.380 1.00 95.06 83 GLN A N 1
ATOM 640 C CA . GLN A 1 83 ? -5.081 11.693 2.763 1.00 95.06 83 GLN A CA 1
ATOM 641 C C . GLN A 1 83 ? -6.227 11.004 3.506 1.00 95.06 83 GLN A C 1
ATOM 643 O O . GLN A 1 83 ? -6.675 11.501 4.533 1.00 95.06 83 GLN A O 1
ATOM 648 N N . ILE A 1 84 ? -6.702 9.854 3.023 1.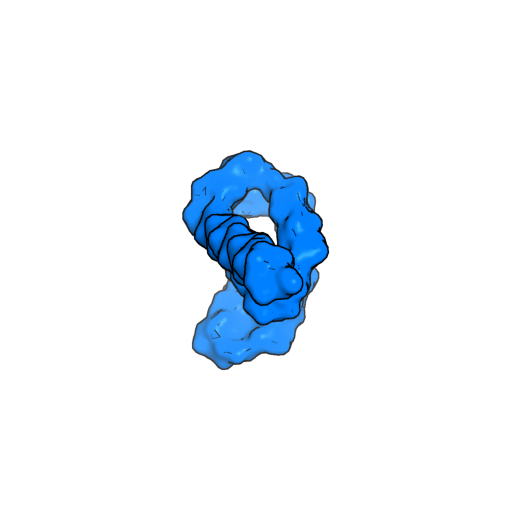00 94.75 84 ILE A N 1
ATOM 649 C CA . ILE A 1 84 ? -7.786 9.120 3.691 1.00 94.75 84 ILE A CA 1
ATOM 650 C C . ILE A 1 84 ? -7.387 8.692 5.109 1.00 94.75 84 ILE A C 1
ATOM 652 O O . ILE A 1 84 ? -8.207 8.803 6.022 1.00 94.75 84 ILE A O 1
ATOM 656 N N . GLU A 1 85 ? -6.151 8.231 5.306 1.00 95.50 85 GLU A N 1
ATOM 657 C CA . GLU A 1 85 ? -5.618 7.893 6.629 1.00 95.50 85 GLU A CA 1
ATOM 658 C C . GLU A 1 85 ? -5.651 9.102 7.568 1.00 95.50 85 GLU A C 1
ATOM 660 O O . GLU A 1 85 ? -6.285 9.029 8.619 1.00 95.50 85 GLU A O 1
ATOM 665 N N . GLU A 1 86 ? -5.087 10.234 7.141 1.00 92.25 86 GLU A N 1
ATOM 666 C CA . GLU A 1 86 ? -5.053 11.476 7.919 1.00 92.25 86 GLU A CA 1
ATOM 667 C C . GLU A 1 86 ? -6.461 11.922 8.344 1.00 92.25 86 GLU A C 1
ATOM 669 O O . GLU A 1 86 ? -6.718 12.146 9.528 1.00 92.25 86 GLU A O 1
ATOM 674 N N . HIS A 1 87 ? -7.415 11.952 7.407 1.00 91.69 87 HIS A N 1
ATOM 675 C CA . HIS A 1 87 ? -8.800 12.337 7.702 1.00 91.69 87 HIS A CA 1
ATOM 676 C C . HIS A 1 87 ? -9.478 11.348 8.666 1.00 91.69 87 HIS A C 1
ATOM 678 O O . HIS A 1 87 ? -10.255 11.752 9.533 1.00 91.69 87 HIS A O 1
ATOM 684 N N . THR A 1 88 ? -9.200 10.047 8.535 1.00 87.06 88 THR A N 1
ATOM 685 C CA . THR A 1 88 ? -9.766 9.016 9.421 1.00 87.06 88 THR A CA 1
ATOM 686 C C . THR A 1 88 ? -9.214 9.161 10.839 1.00 87.06 88 THR A C 1
ATOM 688 O O . THR A 1 88 ? -9.981 9.146 11.807 1.00 87.06 88 THR A O 1
ATOM 691 N N . SER A 1 89 ? -7.905 9.375 10.957 1.00 85.31 89 SER A N 1
ATOM 692 C CA . SER A 1 89 ? -7.207 9.623 12.215 1.00 85.31 89 SER A CA 1
ATOM 693 C C . SER A 1 89 ? -7.715 10.902 12.890 1.00 85.31 89 SER A C 1
ATOM 695 O O . SER A 1 89 ? -8.030 10.889 14.081 1.00 85.31 89 SER A O 1
ATOM 697 N N . GLU A 1 90 ? -7.895 12.003 12.159 1.00 86.44 90 GLU A N 1
ATOM 698 C CA . GLU A 1 90 ? -8.489 13.234 12.700 1.00 86.44 90 GLU A CA 1
ATOM 699 C C . GLU A 1 90 ? -9.903 13.020 13.252 1.00 86.44 90 GLU A C 1
ATOM 701 O O . GLU A 1 90 ? -10.224 13.482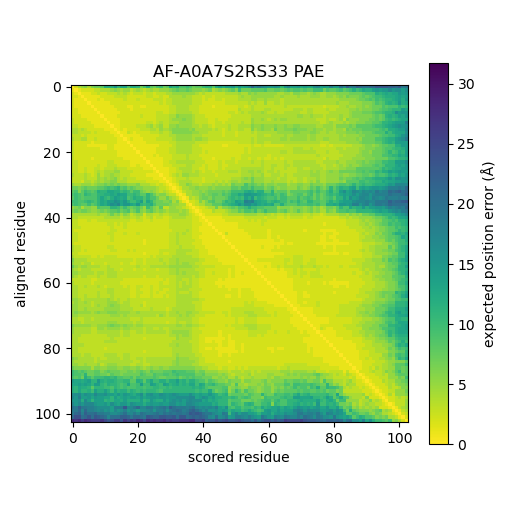 14.352 1.00 86.44 90 GLU A O 1
ATOM 706 N N . LEU A 1 91 ? -10.762 12.308 12.516 1.00 83.19 91 LEU A N 1
ATOM 707 C CA . LEU A 1 91 ? -12.127 12.021 12.957 1.00 83.19 91 LEU A CA 1
ATOM 708 C C . LEU A 1 91 ? -12.141 11.195 14.248 1.00 83.19 91 LEU A C 1
ATOM 710 O O . LEU A 1 91 ? -12.896 11.521 15.166 1.00 83.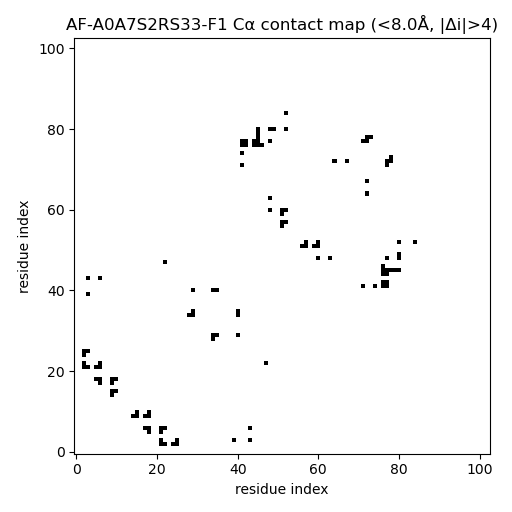19 91 LEU A O 1
ATOM 714 N N . GLN A 1 92 ? -11.278 10.182 14.358 1.00 80.12 92 GLN A N 1
ATOM 715 C CA . GLN A 1 92 ? -11.133 9.394 15.584 1.00 80.12 92 GLN A CA 1
ATOM 716 C C . GLN A 1 92 ? -10.702 10.265 16.768 1.00 80.12 92 GLN A C 1
ATOM 718 O O . GLN A 1 92 ? -11.341 10.223 17.823 1.00 80.12 92 GLN A O 1
ATOM 723 N N . HIS A 1 93 ? -9.682 11.108 16.591 1.00 82.50 93 HIS A N 1
ATOM 724 C CA . HIS A 1 93 ? -9.235 12.032 17.635 1.00 82.50 93 HIS A CA 1
ATOM 725 C C . HIS A 1 93 ? -10.341 12.999 18.065 1.00 82.50 93 HIS A C 1
ATOM 727 O O . HIS A 1 93 ? -10.535 13.220 19.263 1.00 82.50 93 HIS A O 1
ATOM 733 N N . ARG A 1 94 ? -11.112 13.544 17.114 1.00 81.94 94 ARG A N 1
ATOM 734 C CA . ARG A 1 94 ? -12.254 14.415 17.421 1.00 81.94 94 ARG A CA 1
ATOM 735 C C . ARG A 1 94 ? -13.315 13.674 18.226 1.00 81.94 94 ARG A C 1
ATOM 737 O O . ARG A 1 94 ? -13.741 14.191 19.254 1.00 81.94 94 ARG A O 1
ATOM 744 N N . CYS A 1 95 ? -13.711 12.469 17.816 1.00 80.69 95 CYS A N 1
ATOM 745 C CA . CYS A 1 95 ? -14.676 11.651 18.557 1.00 80.69 95 CYS A CA 1
ATOM 746 C 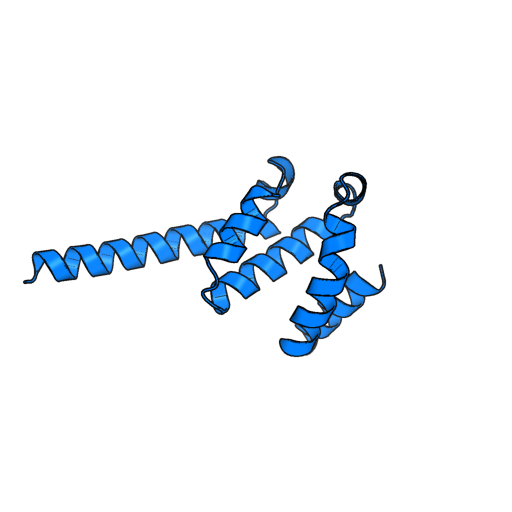C . CYS A 1 95 ? -14.220 11.376 19.997 1.00 80.69 95 CYS A C 1
ATOM 748 O O . CYS A 1 95 ? -15.018 11.522 20.922 1.00 80.69 95 CYS A O 1
ATOM 750 N N . IL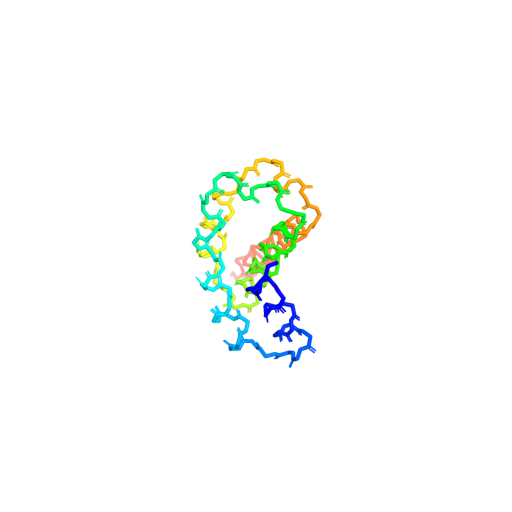E A 1 96 ? -12.941 11.042 20.194 1.00 81.38 96 ILE A N 1
ATOM 751 C CA . ILE A 1 96 ? -12.363 10.829 21.529 1.00 81.38 96 ILE A CA 1
ATOM 752 C C . ILE A 1 96 ? -12.394 12.129 22.341 1.00 81.38 96 ILE A C 1
ATOM 754 O O . ILE A 1 96 ? -12.815 12.121 23.494 1.00 81.38 96 ILE A O 1
ATOM 758 N N . SER A 1 97 ? -12.004 13.257 21.743 1.00 79.88 97 SER A N 1
ATOM 759 C CA . SER A 1 97 ? -12.016 14.563 22.409 1.00 79.88 97 SER A CA 1
ATOM 760 C C . SER A 1 97 ? -13.421 14.967 22.870 1.00 79.88 97 SER A C 1
ATOM 762 O O . SER A 1 97 ? -13.581 15.398 24.012 1.00 79.88 97 SER A O 1
ATOM 764 N N . TYR A 1 98 ? -14.446 14.762 22.035 1.00 78.38 98 TYR A N 1
ATOM 765 C CA . TYR A 1 98 ? -15.839 14.982 22.431 1.00 78.38 98 TYR A CA 1
ATOM 766 C C . TYR A 1 98 ? -16.270 14.040 23.560 1.00 78.38 98 TYR A C 1
ATOM 768 O O . TYR A 1 98 ? -16.903 14.490 24.509 1.00 78.38 98 TYR A O 1
ATOM 776 N N . ALA A 1 99 ? -15.902 12.757 23.499 1.00 77.56 99 ALA A N 1
ATOM 777 C CA . ALA A 1 99 ? -16.241 11.797 24.548 1.00 77.56 99 ALA A CA 1
ATOM 778 C C . ALA A 1 99 ? -15.621 12.164 25.909 1.00 77.56 99 ALA A C 1
ATOM 780 O O . ALA A 1 99 ? -16.287 12.025 26.929 1.00 77.56 99 ALA A O 1
ATOM 781 N N . VAL A 1 100 ? -14.384 12.674 25.929 1.00 79.62 100 VAL A N 1
ATOM 782 C CA . VAL A 1 100 ? -13.712 13.127 27.161 1.00 79.62 100 VAL A CA 1
ATOM 783 C C . VAL A 1 100 ? -14.327 14.415 27.712 1.00 79.62 100 VAL A C 1
ATOM 785 O O . VAL A 1 100 ? -14.388 14.575 28.921 1.00 79.62 100 VAL A O 1
ATOM 788 N N . PHE A 1 101 ? -14.788 15.335 26.859 1.00 71.94 101 PHE A N 1
ATOM 789 C CA . PHE A 1 101 ? -15.406 16.587 27.315 1.00 71.94 101 PHE A CA 1
ATOM 790 C C . PHE A 1 101 ? -16.868 16.417 27.769 1.00 71.94 101 PHE A C 1
ATOM 792 O O . PHE A 1 101 ? -17.401 17.266 28.480 1.00 71.94 101 PHE A O 1
ATOM 799 N N . CYS A 1 102 ? -17.537 15.344 27.341 1.00 67.44 102 CYS A N 1
ATOM 800 C CA . CYS A 1 102 ? -18.918 15.034 27.719 1.00 67.44 102 CYS A CA 1
ATOM 801 C C . CYS A 1 102 ? -19.053 14.137 28.967 1.00 67.44 102 CYS A C 1
ATOM 803 O O . CYS A 1 102 ? -20.187 13.836 29.347 1.00 67.44 102 CYS A O 1
ATOM 805 N N . LEU A 1 103 ? -17.943 13.712 29.581 1.00 60.28 103 LEU A N 1
ATOM 806 C CA . LEU A 1 103 ? -17.884 12.955 30.841 1.00 60.28 103 LEU A CA 1
ATOM 807 C C . LEU A 1 103 ? -17.351 13.838 31.974 1.00 60.28 103 LEU A C 1
ATOM 809 O O . LEU A 1 103 ? -17.864 13.682 33.104 1.00 60.28 103 LEU A O 1
#

Secondary structure (DSSP, 8-state):
-HHHHHHHHHHHTT-HHHHHHHHHHHHHHHSSGGGGG-TTHHHHHHHHHHHHHHTT-HHHHHHHHHTS-HHHHTSHHHHHHHHHHHHHHHHHHHHHHHHHHT-

Sequence (103 aa):
GVFEQAVLLSVAREDLGSFQRHMSQLKPFYSNPSSSARPLRCAMLGLNLMNLLVENRLAEFHSEVELLTEAERASPAVAFPMQIEEHTSELQHRCISYAVFCL

InterPro domains:
  IPR006746 26S proteasome non-ATPase regulatory subunit Rpn12 [PTHR12387] (2-86)